Protein AF-A0A4U5M0I4-F1 (afdb_monomer_lite)

pLDDT: mean 84.07, std 10.72, range [46.84, 92.56]

Foldseek 3Di:
DLVVLLVVLVVVLVVVVVLLVLFDPVLSVQLVVLNVVLVVLSVVLVVLVCVLVVVPDDPVVNVVSVVVNVVSVVVNVVSSVVSVVSSQVRCVVRVNDPDDPPPPPD

Radius of gyration: 18.12 Å; chains: 1; bounding box: 36×38×55 Å

InterPro domains:
  IPR005189 Focal adhesion kinase, targeting (FAT) domain [PF03623] (3-95)
  IPR036137 Focal adhesion kinase, targeting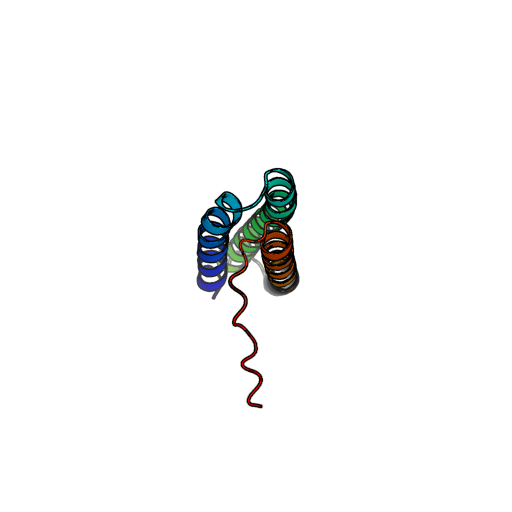 (FAT) domain superfamily [SSF68993] (3-99)

Secondary structure (DSSP, 8-state):
-HHHHHHHHHHHHHHHHHHHHTS-HHHHHHHHHHHHHHHHHHHHHHHHHHHHHT--S-HHHHHHHHHHHHHHHHHHHHHHHHHHHHHHHHHHHTT-----------

Sequence (106 aa):
MGRDITDALDRLLIEAQHCIKELTFLDQRQVQLVAVLLESDQKRLSEALRIVEDGKTGPDLYESNRKTVLKISHILAVNCKHFQDSVDAARLRSNVAHLKKKVHHV

Structure (mmCIF, N/CA/C/O backbone):
data_AF-A0A4U5M0I4-F1
#
_entry.id   AF-A0A4U5M0I4-F1
#
loop_
_atom_site.group_PDB
_atom_site.id
_atom_site.type_symbol
_atom_site.label_atom_id
_atom_site.label_alt_id
_atom_site.label_comp_id
_atom_site.label_asym_id
_atom_site.label_entity_id
_atom_site.label_seq_id
_atom_site.pdbx_PDB_ins_code
_atom_site.Cartn_x
_atom_site.Cartn_y
_atom_site.Cartn_z
_atom_site.occupancy
_atom_site.B_iso_or_equiv
_atom_site.auth_seq_id
_atom_site.auth_comp_id
_atom_site.auth_asym_id
_atom_site.auth_atom_id
_atom_site.pdbx_PDB_model_num
ATOM 1 N N . MET A 1 1 ? -3.622 -7.463 16.114 1.00 50.34 1 MET A N 1
ATOM 2 C CA . MET A 1 1 ? -4.573 -7.111 15.038 1.00 50.34 1 MET A CA 1
ATOM 3 C C . MET A 1 1 ? -4.195 -5.812 14.342 1.00 50.34 1 MET A C 1
ATOM 5 O O . MET A 1 1 ? -3.903 -5.883 13.162 1.00 50.34 1 MET A O 1
ATOM 9 N N . GLY A 1 2 ? -4.159 -4.650 15.013 1.00 57.53 2 GLY A N 1
ATOM 10 C CA . GLY A 1 2 ? -3.764 -3.389 14.357 1.00 57.53 2 GLY A CA 1
ATOM 11 C C . GLY A 1 2 ? -2.306 -3.358 13.871 1.00 57.53 2 GLY A C 1
ATOM 12 O O . GLY A 1 2 ? -2.049 -3.017 12.721 1.00 57.53 2 GLY A O 1
ATOM 13 N N . ARG A 1 3 ? -1.375 -3.806 14.728 1.00 65.44 3 ARG A N 1
ATOM 14 C CA . ARG A 1 3 ? 0.073 -3.847 14.434 1.00 65.44 3 ARG A CA 1
ATOM 15 C C . ARG A 1 3 ? 0.432 -4.752 13.255 1.00 65.44 3 ARG A C 1
ATOM 17 O O . ARG A 1 3 ? 1.287 -4.410 12.455 1.00 65.44 3 ARG A O 1
ATOM 24 N N . ASP A 1 4 ? -0.274 -5.870 13.095 1.00 76.44 4 ASP A N 1
ATOM 25 C CA . ASP A 1 4 ? 0.037 -6.847 12.044 1.00 76.44 4 ASP A CA 1
ATOM 26 C C . ASP A 1 4 ? -0.176 -6.268 10.632 1.00 76.44 4 ASP A C 1
ATOM 28 O O . ASP A 1 4 ? 0.576 -6.583 9.711 1.00 76.44 4 ASP A O 1
ATOM 32 N N . ILE A 1 5 ? -1.185 -5.400 10.468 1.00 74.69 5 ILE A N 1
ATOM 33 C CA . ILE A 1 5 ? -1.499 -4.742 9.190 1.00 74.69 5 ILE A CA 1
ATOM 34 C C . ILE A 1 5 ? -0.486 -3.636 8.894 1.00 74.69 5 ILE A C 1
ATOM 36 O O . ILE A 1 5 ? 0.003 -3.549 7.770 1.00 74.69 5 ILE A O 1
ATOM 40 N N . THR A 1 6 ? -0.144 -2.812 9.887 1.00 78.19 6 THR A N 1
ATOM 41 C CA . THR A 1 6 ? 0.845 -1.739 9.714 1.00 78.19 6 THR A CA 1
ATOM 42 C C . THR A 1 6 ? 2.232 -2.302 9.417 1.00 78.19 6 THR A C 1
ATOM 44 O O . THR A 1 6 ? 2.875 -1.843 8.480 1.00 78.19 6 THR A O 1
ATOM 47 N N . ASP A 1 7 ? 2.641 -3.372 10.103 1.00 85.12 7 ASP A N 1
ATOM 48 C CA . ASP A 1 7 ? 3.935 -4.024 9.872 1.00 85.12 7 ASP A CA 1
ATOM 49 C C . ASP A 1 7 ? 4.004 -4.688 8.486 1.00 85.12 7 ASP A C 1
ATOM 51 O O . ASP A 1 7 ? 5.058 -4.734 7.849 1.00 85.12 7 ASP A O 1
ATOM 55 N N . ALA A 1 8 ? 2.886 -5.242 8.001 1.00 84.75 8 ALA A N 1
ATOM 56 C CA . ALA A 1 8 ? 2.810 -5.805 6.655 1.00 84.75 8 ALA A CA 1
ATOM 57 C C . ALA A 1 8 ? 2.927 -4.725 5.568 1.00 84.75 8 ALA A C 1
ATOM 59 O O . ALA A 1 8 ? 3.573 -4.965 4.549 1.00 84.75 8 ALA A O 1
ATOM 60 N N . LEU A 1 9 ? 2.345 -3.546 5.795 1.00 83.19 9 LEU A N 1
ATOM 61 C CA . LEU A 1 9 ? 2.449 -2.405 4.883 1.00 83.19 9 LEU A CA 1
ATOM 62 C C . LEU A 1 9 ? 3.856 -1.821 4.855 1.00 83.19 9 LEU A C 1
ATOM 64 O O . LEU A 1 9 ? 4.371 -1.570 3.770 1.00 83.19 9 LEU A O 1
ATOM 68 N N . ASP A 1 10 ? 4.507 -1.693 6.011 1.00 86.00 10 ASP A N 1
ATOM 69 C CA . ASP A 1 10 ? 5.901 -1.248 6.074 1.00 86.00 10 ASP A CA 1
ATOM 70 C C . ASP A 1 10 ? 6.814 -2.185 5.276 1.00 86.00 10 ASP A C 1
ATOM 72 O O . ASP A 1 10 ? 7.619 -1.733 4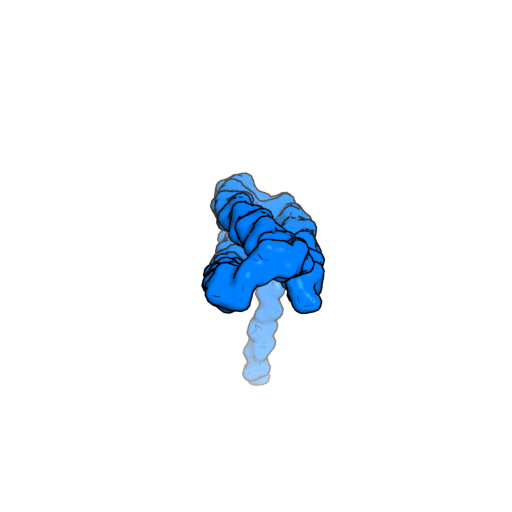.460 1.00 86.00 10 ASP A O 1
ATOM 76 N N . ARG A 1 11 ? 6.643 -3.505 5.439 1.00 88.44 11 ARG A N 1
ATOM 77 C CA . ARG A 1 11 ? 7.374 -4.499 4.638 1.00 88.44 11 ARG A CA 1
ATOM 78 C C . ARG A 1 11 ? 7.096 -4.350 3.142 1.00 88.44 11 ARG A C 1
ATOM 80 O O . ARG A 1 11 ? 8.044 -4.321 2.361 1.00 88.44 11 ARG A O 1
ATOM 87 N N . LEU A 1 12 ? 5.829 -4.199 2.748 1.00 85.75 12 LEU A N 1
ATOM 88 C CA . LEU A 1 12 ? 5.438 -4.003 1.349 1.00 85.75 12 LEU A CA 1
ATOM 89 C C . LEU A 1 12 ? 6.094 -2.753 0.744 1.00 85.75 12 LEU A C 1
ATOM 91 O O . LEU A 1 12 ? 6.612 -2.810 -0.370 1.00 85.75 12 LEU A O 1
ATOM 95 N N . LEU A 1 13 ? 6.085 -1.630 1.467 1.00 83.75 13 LEU A N 1
ATOM 96 C CA . LEU A 1 13 ? 6.670 -0.372 1.003 1.00 83.75 13 LEU A CA 1
ATOM 97 C C . LEU A 1 13 ? 8.194 -0.477 0.868 1.00 83.75 13 LEU A C 1
ATOM 99 O O . LEU A 1 13 ? 8.747 -0.021 -0.134 1.00 83.75 13 LEU A O 1
ATOM 103 N N . ILE A 1 14 ? 8.871 -1.132 1.817 1.00 87.25 14 ILE A N 1
ATOM 104 C CA . ILE A 1 14 ? 10.318 -1.390 1.745 1.00 87.25 14 ILE A CA 1
ATOM 105 C C . ILE A 1 14 ? 10.654 -2.262 0.528 1.00 87.25 14 ILE A C 1
ATOM 107 O O . ILE A 1 14 ? 11.520 -1.904 -0.272 1.00 87.25 14 ILE A O 1
ATOM 111 N N . GLU A 1 15 ? 9.956 -3.384 0.343 1.00 85.25 15 GLU A N 1
ATOM 112 C CA . GLU A 1 15 ? 10.164 -4.273 -0.808 1.00 85.25 15 GLU A CA 1
ATOM 113 C C . GLU A 1 15 ? 9.904 -3.552 -2.138 1.00 85.25 15 GLU A C 1
ATOM 115 O O . GLU A 1 15 ? 10.663 -3.693 -3.105 1.00 85.25 15 GLU A O 1
ATOM 120 N N . ALA A 1 16 ? 8.872 -2.710 -2.185 1.00 83.44 16 ALA A N 1
ATOM 121 C CA . ALA A 1 16 ? 8.554 -1.945 -3.376 1.00 83.44 16 ALA A CA 1
ATOM 122 C C . ALA A 1 16 ? 9.610 -0.881 -3.698 1.00 83.44 16 ALA A C 1
ATOM 124 O O . ALA A 1 16 ? 9.904 -0.676 -4.874 1.00 83.44 16 ALA A O 1
ATOM 125 N N . GLN A 1 17 ? 10.244 -0.248 -2.705 1.00 85.62 17 GLN A N 1
ATOM 126 C CA . GLN A 1 17 ? 11.354 0.686 -2.947 1.00 85.62 17 GLN A CA 1
ATOM 127 C C . GLN A 1 17 ? 12.527 0.023 -3.675 1.00 85.62 17 GLN A C 1
ATOM 129 O O . GLN A 1 17 ? 13.168 0.664 -4.512 1.00 85.62 17 GLN A O 1
ATOM 134 N N . HIS A 1 18 ? 12.809 -1.250 -3.387 1.00 85.25 18 HIS A N 1
ATOM 135 C CA . HIS A 1 18 ? 13.816 -2.009 -4.127 1.00 85.25 18 HIS A CA 1
ATOM 136 C C . HIS A 1 18 ? 13.390 -2.230 -5.580 1.00 85.25 18 HIS A C 1
ATOM 138 O O . HIS A 1 18 ? 14.170 -1.937 -6.482 1.00 85.25 18 HIS A O 1
ATOM 144 N N . CYS A 1 19 ? 12.139 -2.638 -5.812 1.00 82.94 19 CYS A N 1
ATOM 145 C CA . CYS A 1 19 ? 11.604 -2.838 -7.161 1.00 82.94 19 CYS A CA 1
ATOM 146 C C . CYS A 1 19 ? 11.566 -1.540 -7.983 1.00 82.94 19 CYS A C 1
ATOM 148 O O . CYS A 1 19 ? 11.881 -1.548 -9.169 1.00 82.94 19 CYS A O 1
ATOM 150 N N . ILE A 1 20 ? 11.202 -0.412 -7.361 1.00 86.31 20 ILE A N 1
ATOM 151 C CA . ILE A 1 20 ? 11.098 0.891 -8.031 1.00 86.31 20 ILE A CA 1
ATOM 152 C C . ILE A 1 20 ? 12.448 1.307 -8.618 1.00 86.31 20 ILE A C 1
ATOM 154 O O . ILE A 1 20 ? 12.490 1.807 -9.736 1.00 86.31 20 ILE A O 1
ATOM 158 N N . LYS A 1 21 ? 13.564 1.060 -7.923 1.00 88.75 21 LYS A N 1
ATOM 159 C CA . LYS A 1 21 ? 14.907 1.445 -8.396 1.00 88.75 21 LYS A CA 1
ATOM 160 C C . LYS A 1 21 ? 15.310 0.785 -9.718 1.00 88.75 21 LYS A C 1
ATOM 162 O O . LYS A 1 21 ? 16.162 1.327 -10.414 1.00 88.75 21 LYS A O 1
ATOM 167 N N . GLU A 1 22 ? 14.703 -0.347 -10.067 1.00 88.94 22 GLU A N 1
ATOM 168 C CA . GLU A 1 22 ? 14.965 -1.069 -11.317 1.00 88.94 22 GLU A CA 1
ATOM 169 C C . GLU A 1 22 ? 14.115 -0.561 -12.495 1.00 88.94 22 GLU A C 1
ATOM 171 O O . GLU A 1 22 ? 14.368 -0.918 -13.644 1.00 88.94 22 GLU A O 1
ATOM 176 N N . LEU A 1 23 ? 13.105 0.274 -12.237 1.00 90.44 23 LEU A N 1
ATOM 177 C CA . LEU A 1 23 ? 12.207 0.807 -13.262 1.00 90.44 23 LEU A CA 1
ATOM 178 C C . LEU A 1 23 ? 12.839 1.976 -14.030 1.00 90.44 23 LEU A C 1
ATOM 180 O O . LEU A 1 23 ? 13.741 2.658 -13.542 1.00 90.44 23 LEU A O 1
ATOM 184 N N . THR A 1 24 ? 12.294 2.284 -15.208 1.00 91.50 24 THR A N 1
ATOM 185 C CA . THR A 1 24 ? 12.600 3.536 -15.915 1.00 91.50 24 THR A CA 1
ATOM 186 C C . THR A 1 24 ? 12.140 4.751 -15.105 1.00 91.50 24 THR A C 1
ATOM 188 O O . THR A 1 24 ? 11.174 4.675 -14.350 1.00 91.50 24 THR A O 1
ATOM 191 N N . PHE A 1 25 ? 12.775 5.911 -15.295 1.00 90.69 25 PHE A N 1
ATOM 192 C CA . PHE A 1 25 ? 12.439 7.140 -14.558 1.00 90.69 25 PHE A CA 1
ATOM 193 C C . PHE A 1 25 ? 10.943 7.510 -14.606 1.00 90.69 25 PHE A C 1
ATOM 195 O O . PHE A 1 25 ? 10.367 7.954 -13.612 1.00 90.69 25 PHE A O 1
ATOM 202 N N . LEU A 1 26 ? 10.294 7.314 -15.758 1.00 89.69 26 LEU A N 1
ATOM 203 C CA . LEU A 1 26 ? 8.873 7.623 -15.921 1.00 89.69 26 LEU A CA 1
ATOM 204 C C . LEU A 1 26 ? 7.989 6.657 -15.122 1.00 89.69 26 LEU A C 1
ATOM 206 O O . LEU A 1 26 ? 7.056 7.092 -14.444 1.00 89.69 26 LEU A O 1
ATOM 210 N N . ASP A 1 27 ? 8.315 5.367 -15.157 1.00 90.88 27 ASP A N 1
ATOM 211 C CA . ASP A 1 27 ? 7.612 4.333 -14.402 1.00 90.88 27 ASP A CA 1
ATOM 212 C C . ASP A 1 27 ? 7.846 4.467 -12.887 1.00 90.88 27 ASP A C 1
ATOM 214 O O . ASP A 1 27 ? 6.907 4.304 -12.107 1.00 90.88 27 ASP A O 1
ATOM 218 N N . GLN A 1 28 ? 9.055 4.858 -12.462 1.00 91.38 28 GLN A N 1
ATOM 219 C CA . GLN A 1 28 ? 9.366 5.170 -11.062 1.00 91.38 28 GLN A CA 1
ATOM 220 C C . GLN A 1 28 ? 8.412 6.220 -10.503 1.00 91.38 28 GLN A C 1
ATOM 222 O O . GLN A 1 28 ? 7.799 6.013 -9.456 1.00 91.38 28 GLN A O 1
ATOM 227 N N . ARG A 1 29 ? 8.249 7.336 -11.224 1.00 89.94 29 ARG A N 1
ATOM 228 C CA . ARG A 1 29 ? 7.391 8.440 -10.792 1.00 89.94 29 ARG A CA 1
ATOM 229 C C . ARG A 1 29 ? 5.929 8.011 -10.667 1.00 89.94 29 ARG A C 1
ATOM 231 O O . ARG A 1 29 ? 5.259 8.423 -9.724 1.00 89.94 29 ARG A O 1
ATOM 238 N N . GLN A 1 30 ? 5.428 7.191 -11.593 1.00 87.69 30 GLN A N 1
ATOM 239 C CA . GLN A 1 30 ? 4.052 6.689 -11.524 1.00 87.69 30 GLN A CA 1
ATOM 240 C C . GLN A 1 30 ? 3.831 5.796 -10.301 1.00 87.69 30 GLN A C 1
ATOM 242 O O . GLN A 1 30 ? 2.868 6.000 -9.567 1.00 87.69 30 GLN A O 1
ATOM 247 N N . VAL A 1 31 ? 4.737 4.850 -10.046 1.00 90.31 31 VAL A N 1
ATOM 248 C CA . VAL A 1 31 ? 4.623 3.945 -8.894 1.00 90.31 31 VAL A CA 1
ATOM 249 C C . VAL A 1 31 ? 4.773 4.704 -7.570 1.00 90.31 31 VAL A C 1
ATOM 251 O O . VAL A 1 31 ? 4.025 4.441 -6.630 1.00 90.31 31 VAL A O 1
ATOM 254 N N . GLN A 1 32 ? 5.667 5.695 -7.498 1.00 89.94 32 GLN A N 1
ATOM 255 C CA . GLN A 1 32 ? 5.835 6.550 -6.315 1.00 89.94 32 GLN A CA 1
ATOM 256 C C . GLN A 1 32 ? 4.561 7.321 -5.951 1.00 89.94 32 GLN A C 1
ATOM 258 O O . GLN A 1 32 ? 4.243 7.441 -4.772 1.00 89.94 32 GLN A O 1
ATOM 263 N N . LEU A 1 33 ? 3.799 7.809 -6.935 1.00 87.75 33 LEU A N 1
ATOM 264 C CA . LEU A 1 33 ? 2.526 8.490 -6.665 1.00 87.75 33 LEU A CA 1
ATOM 265 C C . LEU A 1 33 ? 1.513 7.562 -5.982 1.00 87.75 33 LEU A C 1
ATOM 267 O O . LEU A 1 33 ? 0.800 7.991 -5.077 1.00 87.75 33 LEU A O 1
ATOM 271 N N . VAL A 1 34 ? 1.473 6.289 -6.381 1.00 86.69 34 VAL A N 1
ATOM 272 C CA . VAL A 1 34 ? 0.593 5.289 -5.758 1.00 86.69 34 VAL A CA 1
ATOM 273 C C . VAL A 1 34 ? 1.120 4.870 -4.376 1.00 86.69 34 VAL A C 1
ATOM 275 O O . VAL A 1 34 ? 0.324 4.654 -3.466 1.00 86.69 34 VAL A O 1
ATOM 278 N N . ALA A 1 35 ? 2.442 4.835 -4.175 1.00 87.88 35 ALA A N 1
ATOM 279 C CA . ALA A 1 35 ? 3.045 4.583 -2.861 1.00 87.88 35 ALA A CA 1
ATOM 280 C C . ALA A 1 35 ? 2.674 5.665 -1.828 1.00 87.88 35 ALA A C 1
ATOM 282 O O . ALA A 1 35 ? 2.300 5.336 -0.706 1.00 87.88 35 ALA A O 1
ATOM 283 N N . VAL A 1 36 ? 2.673 6.945 -2.221 1.00 89.12 36 VAL A N 1
ATOM 284 C CA . VAL A 1 36 ? 2.257 8.060 -1.343 1.00 89.12 36 VAL A CA 1
ATOM 285 C C . VAL A 1 36 ? 0.801 7.912 -0.879 1.00 89.12 36 VAL A C 1
ATOM 287 O O . VAL A 1 36 ? 0.473 8.246 0.262 1.00 89.12 36 VAL A O 1
ATOM 290 N N . LEU A 1 37 ? -0.084 7.388 -1.736 1.00 86.44 37 LEU A N 1
ATOM 291 C CA . LEU A 1 37 ? -1.473 7.102 -1.366 1.00 86.44 37 LEU A CA 1
ATOM 292 C C . LEU A 1 37 ? -1.541 6.035 -0.260 1.00 86.44 37 LEU A C 1
ATOM 294 O O . LEU A 1 37 ? -2.243 6.220 0.734 1.00 86.44 37 LEU A O 1
ATOM 298 N N . LEU A 1 38 ? -0.773 4.951 -0.410 1.00 88.00 38 LEU A N 1
ATOM 299 C CA . LEU A 1 38 ? -0.695 3.871 0.575 1.00 88.00 38 LEU A CA 1
ATOM 300 C C . LEU A 1 38 ? -0.142 4.340 1.921 1.00 88.00 38 LEU A C 1
ATOM 302 O O . LEU A 1 38 ? -0.717 4.011 2.956 1.00 88.00 38 LEU A O 1
ATOM 306 N N . GLU A 1 39 ? 0.923 5.142 1.913 1.00 88.94 39 GLU A N 1
ATOM 307 C CA . GLU A 1 39 ? 1.494 5.734 3.129 1.00 88.94 39 GLU A CA 1
ATOM 308 C C . GLU A 1 39 ? 0.466 6.614 3.861 1.00 88.94 39 GLU A C 1
ATOM 310 O O . GLU A 1 39 ? 0.343 6.570 5.089 1.00 88.94 39 GLU A O 1
ATOM 315 N N . SER A 1 40 ? -0.324 7.388 3.108 1.00 89.62 40 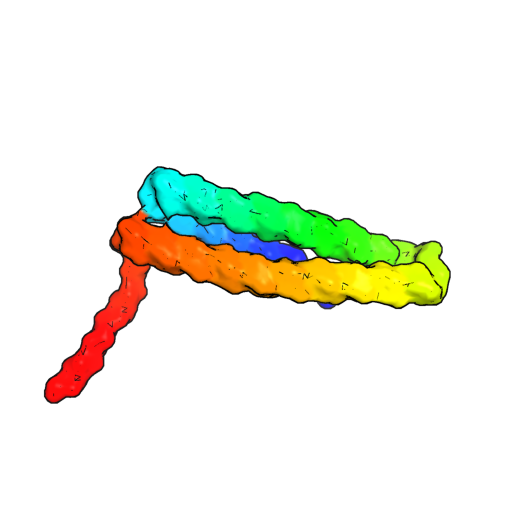SER A N 1
ATOM 316 C CA . SER A 1 40 ? -1.398 8.211 3.669 1.00 89.62 40 SER A CA 1
ATOM 317 C C . SER A 1 40 ? -2.489 7.361 4.327 1.00 89.62 40 SER A C 1
ATOM 319 O O . SER A 1 40 ? -2.883 7.632 5.465 1.00 89.62 40 SER A O 1
ATOM 321 N N . ASP A 1 41 ? -2.951 6.306 3.654 1.00 87.62 41 ASP A N 1
ATOM 322 C CA . ASP A 1 41 ? -3.980 5.415 4.194 1.00 87.62 41 ASP A CA 1
ATOM 323 C C . ASP A 1 41 ? -3.478 4.604 5.397 1.00 87.62 41 ASP A C 1
ATOM 325 O O . ASP A 1 41 ? -4.219 4.427 6.368 1.00 87.62 41 ASP A O 1
ATOM 329 N N . GLN A 1 42 ? -2.210 4.184 5.392 1.00 88.81 42 GLN A N 1
ATOM 330 C CA . GLN A 1 42 ? -1.570 3.537 6.536 1.00 88.81 42 GLN A CA 1
ATOM 331 C C . GLN A 1 42 ? -1.531 4.471 7.748 1.00 88.81 42 GLN A C 1
ATOM 333 O O . GLN A 1 42 ? -1.907 4.065 8.849 1.00 88.81 42 GLN A O 1
ATOM 338 N N . LYS A 1 43 ? -1.145 5.741 7.563 1.00 90.12 43 LYS A N 1
ATOM 339 C CA . LYS A 1 43 ? -1.146 6.729 8.650 1.00 90.12 43 LYS A CA 1
ATOM 340 C C . LYS A 1 43 ? -2.546 6.923 9.236 1.00 90.12 43 LYS A C 1
ATOM 342 O O . LYS A 1 43 ? -2.707 6.919 10.457 1.00 90.12 43 LYS A O 1
ATOM 347 N N . ARG A 1 44 ? -3.565 7.026 8.378 1.00 90.19 44 ARG A N 1
ATOM 348 C CA . ARG A 1 44 ? -4.972 7.137 8.800 1.00 90.19 44 ARG A CA 1
ATOM 349 C C . ARG A 1 44 ? -5.432 5.906 9.580 1.00 90.19 44 ARG A C 1
ATOM 351 O O . ARG A 1 44 ? -6.156 6.051 10.564 1.00 90.19 44 ARG A O 1
ATOM 358 N N . LEU A 1 45 ? -5.012 4.708 9.169 1.00 90.38 45 LEU A N 1
ATOM 359 C CA . LEU A 1 45 ? -5.323 3.473 9.886 1.00 90.38 45 LEU A CA 1
ATOM 360 C C . LEU A 1 45 ? -4.670 3.454 11.272 1.00 90.38 45 LEU A C 1
ATOM 362 O O . LEU A 1 45 ? -5.351 3.158 12.252 1.00 90.38 45 LEU A O 1
ATOM 366 N N . SER A 1 46 ? -3.388 3.813 11.366 1.00 89.12 46 SER A N 1
ATOM 367 C CA . SER A 1 46 ? -2.656 3.894 12.635 1.00 89.12 46 SER A CA 1
ATOM 368 C C . SER A 1 46 ? -3.307 4.876 13.612 1.00 89.12 46 SER A C 1
ATOM 370 O O . SER A 1 46 ? -3.479 4.562 14.790 1.00 89.12 46 SER A O 1
ATOM 372 N N . GLU A 1 47 ? -3.727 6.048 13.131 1.00 89.50 47 GLU A N 1
ATOM 373 C CA . GLU A 1 47 ? -4.446 7.035 13.942 1.00 89.50 47 GLU A CA 1
ATOM 374 C C . GLU A 1 47 ? -5.806 6.503 14.420 1.00 89.50 47 GLU A C 1
ATOM 376 O O . GLU A 1 47 ? -6.131 6.619 15.603 1.00 89.50 47 GLU A O 1
ATOM 381 N N . ALA A 1 48 ? -6.581 5.869 13.533 1.00 87.88 48 ALA A N 1
ATOM 382 C CA . ALA A 1 48 ? -7.879 5.293 13.879 1.00 87.88 48 ALA A CA 1
ATOM 383 C C . ALA A 1 48 ? -7.759 4.138 14.888 1.00 87.88 48 ALA A C 1
ATOM 385 O O . ALA A 1 48 ? -8.554 4.053 15.824 1.00 87.88 48 ALA A O 1
ATOM 386 N N . LEU A 1 49 ? -6.749 3.278 14.735 1.00 88.06 49 LEU A N 1
ATOM 387 C CA . LEU A 1 49 ? -6.447 2.206 15.683 1.00 88.06 49 LEU A CA 1
ATOM 388 C C . LEU A 1 49 ? -6.081 2.766 17.056 1.00 88.06 49 LEU A C 1
ATOM 390 O O . LEU A 1 49 ? -6.636 2.305 18.049 1.00 88.06 49 LEU A O 1
ATOM 394 N N . ARG A 1 50 ? -5.237 3.806 17.118 1.00 87.69 50 ARG A N 1
ATOM 395 C CA . ARG A 1 50 ? -4.873 4.458 18.385 1.00 87.69 50 ARG A CA 1
ATOM 396 C C . ARG A 1 50 ? -6.101 4.991 19.123 1.00 87.69 50 ARG A C 1
ATOM 398 O O . ARG A 1 50 ? -6.231 4.785 20.321 1.00 87.69 50 ARG A O 1
ATOM 405 N N . ILE A 1 51 ? -7.030 5.626 18.405 1.00 86.31 51 ILE A N 1
ATOM 406 C CA . ILE A 1 51 ? -8.276 6.153 18.989 1.00 86.31 51 ILE A CA 1
ATOM 407 C C . ILE A 1 51 ? -9.145 5.030 19.581 1.00 86.31 51 ILE A C 1
ATOM 409 O O . ILE A 1 51 ? -9.771 5.220 20.624 1.00 86.31 51 ILE A O 1
ATOM 413 N N . VAL A 1 52 ? -9.199 3.867 18.922 1.00 85.00 52 VAL A N 1
ATOM 414 C CA . VAL A 1 52 ? -9.930 2.692 19.425 1.00 85.00 52 VAL A CA 1
ATOM 415 C C . VAL A 1 52 ? -9.221 2.074 20.637 1.00 85.00 52 VAL A C 1
ATOM 417 O O . VAL A 1 52 ? -9.886 1.706 21.603 1.00 85.00 52 VAL A O 1
ATOM 420 N N . GLU A 1 53 ? -7.890 1.969 20.601 1.00 83.38 53 GLU A N 1
ATOM 421 C CA . GLU A 1 53 ? -7.069 1.375 21.667 1.00 83.38 53 GLU A CA 1
ATOM 422 C C . GLU A 1 53 ? -7.002 2.241 22.934 1.00 83.38 53 GLU A C 1
ATOM 424 O O . GLU A 1 53 ? -6.948 1.693 24.034 1.00 83.38 53 GLU A O 1
ATOM 429 N N . ASP A 1 54 ? -7.079 3.571 22.808 1.00 80.94 54 ASP A N 1
ATOM 430 C CA . ASP A 1 54 ? -7.027 4.505 23.941 1.00 80.94 54 ASP A CA 1
ATOM 431 C C . ASP A 1 54 ? -8.181 4.310 24.942 1.00 80.94 54 ASP A C 1
ATOM 433 O O . ASP A 1 54 ? -8.112 4.834 26.055 1.00 80.94 54 ASP A O 1
ATOM 437 N N . GLY A 1 55 ? -9.243 3.572 24.583 1.00 66.56 55 GLY A N 1
ATOM 438 C CA . GLY A 1 55 ? -10.246 3.024 25.512 1.00 66.56 55 GLY A CA 1
ATOM 439 C C . GLY A 1 55 ? -11.089 4.046 26.290 1.00 66.56 55 GLY A C 1
ATOM 440 O O . GLY A 1 55 ? -12.001 3.671 27.019 1.00 66.56 55 GLY A O 1
ATOM 441 N N . LYS A 1 56 ? -10.824 5.345 26.126 1.00 66.50 56 LYS A N 1
ATOM 442 C CA . LYS A 1 56 ? -11.516 6.467 26.785 1.00 66.50 56 LYS A CA 1
ATOM 443 C C . LYS A 1 56 ? -12.820 6.868 26.090 1.00 66.50 56 LYS A C 1
ATOM 445 O O . LYS A 1 56 ? -13.387 7.914 26.395 1.00 66.50 56 LYS A O 1
ATOM 450 N N . THR A 1 57 ? -13.281 6.080 25.124 1.00 68.75 57 THR A N 1
ATOM 451 C CA . THR A 1 57 ? -14.472 6.378 24.327 1.00 68.75 57 THR A CA 1
ATOM 452 C C . THR A 1 57 ? -15.686 5.632 24.869 1.00 68.75 57 THR A C 1
ATOM 454 O O . THR A 1 57 ? -15.616 4.447 25.181 1.00 68.75 57 THR A O 1
ATOM 457 N N . GLY A 1 58 ? -16.814 6.338 25.000 1.00 78.31 58 GLY A N 1
ATOM 458 C CA . GLY A 1 58 ? -18.088 5.713 25.365 1.00 78.31 58 GLY A CA 1
ATOM 459 C C . GLY A 1 58 ? -18.541 4.672 24.324 1.00 78.31 58 GLY A C 1
ATOM 460 O O . GLY A 1 58 ? -18.052 4.702 23.191 1.00 78.31 58 GLY A O 1
ATOM 461 N N . PRO A 1 59 ? -19.492 3.779 24.661 1.00 77.81 59 PRO A N 1
ATOM 462 C CA . PRO A 1 59 ? -19.867 2.625 23.831 1.00 77.81 59 PRO A CA 1
ATOM 463 C C . PRO A 1 59 ? -20.236 2.977 22.380 1.00 77.81 59 PRO A C 1
ATOM 465 O O . PRO A 1 59 ? -19.781 2.322 21.442 1.00 77.81 59 PRO A O 1
ATOM 468 N N . ASP A 1 60 ? -20.989 4.061 22.180 1.00 79.88 60 ASP A N 1
ATOM 469 C CA . ASP A 1 60 ? -21.416 4.509 20.847 1.00 79.88 60 ASP A CA 1
ATOM 470 C C . ASP A 1 60 ? -20.247 5.039 20.000 1.00 79.88 60 ASP A C 1
ATOM 472 O O . ASP A 1 60 ? -20.177 4.821 18.786 1.00 79.88 60 ASP A O 1
ATOM 476 N N . LEU A 1 61 ? -19.289 5.711 20.645 1.00 82.69 61 LEU A N 1
ATOM 477 C CA . LEU A 1 61 ? 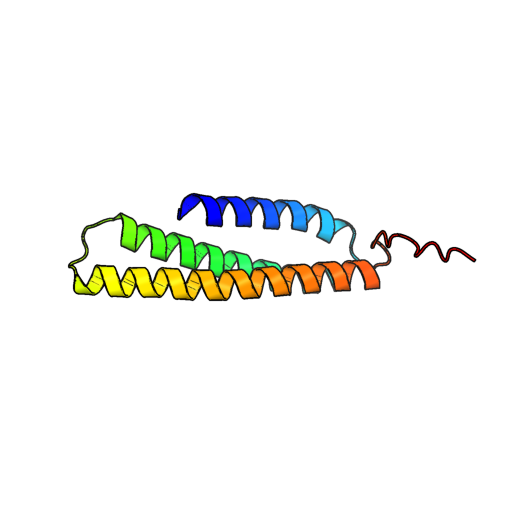-18.081 6.217 19.994 1.00 82.69 61 LEU A CA 1
ATOM 478 C C . LEU A 1 61 ? -17.116 5.077 19.664 1.00 82.69 61 LEU A C 1
ATOM 480 O O . LEU A 1 61 ? -16.511 5.091 18.594 1.00 82.69 61 LEU A O 1
ATOM 484 N N . TYR A 1 62 ? -17.015 4.072 20.535 1.00 85.25 62 TYR A N 1
ATOM 485 C CA . TYR A 1 62 ? -16.208 2.880 20.291 1.00 85.25 62 TYR A CA 1
ATOM 486 C C . TYR A 1 62 ? -16.655 2.150 19.016 1.00 85.25 62 TYR A C 1
ATOM 488 O O . TYR A 1 62 ? -15.838 1.911 18.125 1.00 85.25 62 TYR A O 1
ATOM 496 N N . GLU A 1 63 ? -17.954 1.871 18.866 1.00 86.88 63 GLU A N 1
ATOM 497 C CA . GLU A 1 63 ? -18.475 1.205 17.663 1.00 86.88 63 GLU A CA 1
ATOM 498 C C . GLU A 1 63 ? -18.318 2.061 16.397 1.00 86.88 63 GLU A C 1
ATOM 500 O O . GLU A 1 63 ? -17.994 1.541 15.324 1.00 86.88 63 GLU A O 1
ATOM 505 N N . SER A 1 64 ? -18.491 3.383 16.500 1.00 88.12 64 SER A N 1
ATOM 506 C CA . SER A 1 64 ? -18.240 4.303 15.381 1.00 88.12 64 SER A CA 1
ATOM 507 C C . SER A 1 64 ? -16.770 4.286 14.935 1.00 88.12 64 SER A C 1
ATOM 509 O O . SER A 1 64 ? -16.462 4.172 13.741 1.00 88.12 64 SER A O 1
ATOM 511 N N . ASN A 1 65 ? -15.842 4.314 15.892 1.00 86.81 65 ASN A N 1
ATOM 512 C CA . ASN A 1 65 ? -14.406 4.270 15.625 1.00 86.81 65 ASN A CA 1
ATOM 513 C C . ASN A 1 65 ? -13.988 2.909 15.057 1.00 86.81 65 ASN A C 1
ATOM 515 O O . ASN A 1 65 ? -13.245 2.847 14.078 1.00 86.81 65 ASN A O 1
ATOM 519 N N . ARG A 1 66 ? -14.549 1.813 15.573 1.00 88.44 66 ARG A N 1
ATOM 520 C CA . ARG A 1 66 ? -14.333 0.464 15.040 1.00 88.44 66 ARG A CA 1
ATOM 521 C C . ARG A 1 66 ? -14.826 0.326 13.596 1.00 88.44 66 ARG A C 1
ATOM 523 O O . ARG A 1 66 ? -14.114 -0.222 12.755 1.00 88.44 66 ARG A O 1
ATOM 530 N N . LYS A 1 67 ? -16.000 0.879 13.261 1.00 91.31 67 LYS A N 1
ATOM 531 C CA . LYS A 1 67 ? -16.480 0.959 11.866 1.00 91.31 67 LYS A CA 1
ATOM 532 C C . LYS A 1 67 ? -15.542 1.783 10.985 1.00 91.31 67 LYS A C 1
ATOM 534 O O . LYS A 1 67 ? -15.348 1.439 9.821 1.00 91.31 67 LYS A O 1
ATOM 539 N N . THR A 1 68 ? -14.964 2.852 11.523 1.00 90.94 68 THR A N 1
ATOM 540 C CA . THR A 1 68 ? -13.991 3.686 10.805 1.00 90.94 68 THR A CA 1
ATOM 541 C C . THR A 1 68 ? -12.713 2.910 10.495 1.00 90.94 68 THR A C 1
ATOM 543 O O . THR A 1 68 ? -12.289 2.906 9.342 1.00 90.94 68 THR A O 1
ATOM 546 N N . VAL A 1 69 ? -12.168 2.170 11.467 1.00 90.94 69 VAL A N 1
ATOM 547 C CA . VAL A 1 69 ? -11.030 1.259 11.252 1.00 90.94 69 VAL A CA 1
ATOM 548 C C . VAL A 1 69 ? -11.337 0.268 10.129 1.00 90.94 69 VAL A C 1
ATOM 550 O O . VAL A 1 69 ? -10.566 0.170 9.182 1.00 90.94 69 VAL A O 1
ATOM 553 N N . LEU A 1 70 ? -12.494 -0.403 10.166 1.00 91.25 70 LEU A N 1
ATOM 554 C CA . LEU A 1 70 ? -12.878 -1.369 9.127 1.00 91.25 70 LEU A CA 1
ATOM 555 C C . LEU A 1 70 ? -12.968 -0.740 7.728 1.00 91.25 70 LEU A C 1
ATOM 557 O O . LEU A 1 70 ? -12.516 -1.344 6.756 1.00 91.25 70 LEU A O 1
ATOM 561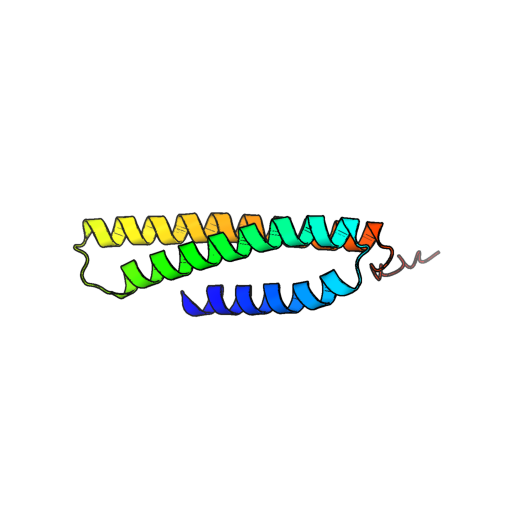 N N . LYS A 1 71 ? -13.519 0.475 7.617 1.00 92.56 71 LYS A N 1
ATOM 562 C CA . LYS A 1 71 ? -13.596 1.207 6.343 1.00 92.56 71 LYS A CA 1
ATOM 563 C C . LYS A 1 71 ? -12.211 1.545 5.798 1.00 92.56 71 LYS A C 1
ATOM 565 O O . LYS A 1 71 ? -11.966 1.322 4.616 1.00 92.56 71 LYS A O 1
ATOM 570 N N . ILE A 1 72 ? -11.317 2.060 6.645 1.00 90.06 72 ILE A N 1
ATOM 571 C CA . ILE A 1 72 ? -9.950 2.407 6.238 1.00 90.06 72 ILE A CA 1
ATOM 572 C C . ILE A 1 72 ? -9.195 1.141 5.825 1.00 90.06 72 ILE A C 1
ATOM 574 O O . ILE A 1 72 ? -8.615 1.119 4.746 1.00 90.06 72 ILE A O 1
ATOM 578 N N . SER A 1 73 ? -9.276 0.062 6.610 1.00 90.06 73 SER A N 1
ATOM 579 C CA . SER A 1 73 ? -8.639 -1.218 6.274 1.00 90.06 73 SER A CA 1
ATOM 580 C C . SER A 1 73 ? -9.126 -1.788 4.941 1.00 90.06 73 SER A C 1
ATOM 582 O O . SER A 1 73 ? -8.328 -2.319 4.173 1.00 90.06 73 SER A O 1
ATOM 584 N N . HIS A 1 74 ? -10.422 -1.671 4.638 1.00 90.94 74 HIS A N 1
ATOM 585 C CA . HIS A 1 74 ? -10.963 -2.116 3.355 1.00 90.94 74 HIS A CA 1
ATOM 586 C C . HIS A 1 74 ? -10.389 -1.312 2.182 1.00 90.94 74 HIS A C 1
ATOM 588 O O . HIS A 1 74 ? -9.909 -1.902 1.217 1.00 90.94 74 HIS A O 1
ATOM 594 N N . ILE A 1 75 ? -10.389 0.021 2.286 1.00 90.44 75 ILE A N 1
ATOM 595 C CA . ILE A 1 75 ? -9.811 0.912 1.267 1.00 90.44 75 ILE A CA 1
ATOM 596 C C . ILE A 1 75 ? -8.326 0.593 1.062 1.00 90.44 75 ILE A C 1
ATOM 598 O O . ILE A 1 75 ? -7.870 0.442 -0.068 1.00 90.44 75 ILE A O 1
ATOM 602 N N . LEU A 1 76 ? -7.593 0.411 2.157 1.00 90.31 76 LEU A N 1
ATOM 603 C CA . LEU A 1 76 ? -6.171 0.101 2.146 1.00 90.31 76 LEU A CA 1
ATOM 604 C C . LEU A 1 76 ? -5.872 -1.224 1.436 1.00 90.31 76 LEU A C 1
ATOM 606 O O . LEU A 1 76 ? -4.942 -1.286 0.639 1.00 90.31 76 LEU A O 1
ATOM 610 N N . ALA A 1 77 ? -6.691 -2.259 1.643 1.00 89.81 77 ALA A N 1
ATOM 611 C CA . ALA A 1 77 ? -6.557 -3.531 0.933 1.00 89.81 77 ALA A CA 1
ATOM 612 C C . ALA A 1 77 ? -6.758 -3.380 -0.588 1.00 89.81 77 ALA A C 1
ATOM 614 O O . ALA A 1 77 ? -5.984 -3.931 -1.374 1.00 89.81 77 ALA A O 1
ATOM 615 N N . VAL A 1 78 ? -7.759 -2.597 -1.010 1.00 91.00 78 VAL A N 1
ATOM 616 C CA . VAL A 1 78 ? -7.992 -2.278 -2.432 1.00 91.00 78 VAL A CA 1
ATOM 617 C C . VAL A 1 78 ? -6.795 -1.522 -3.015 1.00 91.00 78 VAL A C 1
ATOM 619 O O . VAL A 1 78 ? -6.300 -1.872 -4.087 1.00 91.00 78 VAL A O 1
ATOM 622 N N . ASN A 1 79 ? -6.280 -0.534 -2.284 1.00 89.88 79 ASN A N 1
ATOM 623 C CA . ASN A 1 79 ? -5.145 0.274 -2.721 1.00 89.88 79 ASN A CA 1
ATOM 624 C C . ASN A 1 79 ? -3.842 -0.533 -2.771 1.00 89.88 79 ASN A C 1
ATOM 626 O O . ASN A 1 79 ? -3.045 -0.329 -3.682 1.00 89.88 79 ASN A O 1
ATOM 630 N N . CYS A 1 80 ? -3.649 -1.508 -1.876 1.00 90.75 80 CYS A N 1
ATOM 631 C CA . CYS A 1 80 ? -2.512 -2.431 -1.938 1.00 90.75 80 CYS A CA 1
ATOM 632 C C . CYS A 1 80 ? -2.546 -3.261 -3.220 1.00 90.75 80 CYS A C 1
ATOM 634 O O . CYS A 1 80 ? -1.521 -3.423 -3.882 1.00 90.75 80 CYS A O 1
ATOM 636 N N . LYS A 1 81 ? -3.732 -3.747 -3.610 1.00 90.94 81 LYS A N 1
ATOM 637 C CA . LYS A 1 81 ? -3.888 -4.473 -4.871 1.00 90.94 81 LYS A CA 1
ATOM 638 C C . LYS A 1 81 ? -3.600 -3.571 -6.073 1.00 90.94 81 LYS A C 1
ATOM 640 O O . LYS A 1 81 ? -2.840 -3.958 -6.956 1.00 90.94 81 LYS A O 1
ATOM 645 N N . HIS A 1 82 ? -4.142 -2.355 -6.077 1.00 90.88 82 HIS A N 1
ATOM 646 C CA . HIS A 1 82 ? -3.895 -1.388 -7.146 1.00 90.88 82 HIS A CA 1
ATOM 647 C C . HIS A 1 82 ? -2.412 -1.003 -7.272 1.00 90.88 82 HIS A C 1
ATOM 649 O O . HIS A 1 82 ? -1.881 -0.880 -8.378 1.00 90.88 82 HIS A O 1
ATOM 655 N N . PHE A 1 83 ? -1.725 -0.846 -6.142 1.00 90.94 83 PHE A N 1
ATOM 656 C CA . PHE A 1 83 ? -0.290 -0.609 -6.102 1.00 90.94 83 PHE A CA 1
ATOM 657 C C . PHE A 1 83 ? 0.500 -1.772 -6.690 1.00 90.94 83 PHE A C 1
ATOM 659 O O . PHE A 1 83 ? 1.347 -1.549 -7.552 1.00 90.94 83 PHE A O 1
ATOM 666 N N . GLN A 1 84 ? 0.183 -3.005 -6.290 1.00 90.69 84 GLN A N 1
ATOM 667 C CA . GLN A 1 84 ? 0.809 -4.196 -6.857 1.00 90.69 84 GLN A CA 1
ATOM 668 C C . GLN A 1 84 ? 0.631 -4.251 -8.381 1.00 90.69 84 GLN A C 1
ATOM 670 O O . GLN A 1 84 ? 1.607 -4.432 -9.104 1.00 90.69 84 GLN A O 1
ATOM 675 N N . ASP A 1 85 ? -0.586 -4.017 -8.877 1.00 91.38 85 ASP A N 1
ATOM 676 C CA . ASP A 1 85 ? -0.871 -4.014 -10.316 1.00 91.38 85 ASP A CA 1
ATOM 677 C C . ASP A 1 85 ? -0.096 -2.903 -11.048 1.00 91.38 85 ASP A C 1
ATOM 679 O O . ASP A 1 85 ? 0.388 -3.099 -12.165 1.00 91.38 85 ASP A O 1
ATOM 683 N N . SER A 1 86 ? 0.079 -1.747 -10.401 1.00 91.69 86 SER A N 1
ATOM 684 C CA . SER A 1 86 ? 0.872 -0.632 -10.929 1.00 91.69 86 SER A CA 1
ATOM 685 C C . SER A 1 86 ? 2.361 -0.974 -11.012 1.00 91.69 86 SER A C 1
ATOM 687 O O . SER A 1 86 ? 2.996 -0.679 -12.027 1.00 91.69 86 SER A O 1
ATOM 689 N N . VAL A 1 87 ? 2.912 -1.623 -9.980 1.00 91.00 87 VAL A N 1
ATOM 690 C CA . VAL A 1 87 ? 4.297 -2.116 -9.959 1.00 91.00 87 VAL A CA 1
ATOM 691 C C . VAL A 1 87 ? 4.502 -3.161 -11.053 1.00 91.00 87 VAL A C 1
ATOM 693 O O . VAL A 1 87 ? 5.440 -3.041 -11.837 1.00 91.00 87 VAL A O 1
ATOM 696 N N . ASP A 1 88 ? 3.621 -4.153 -11.167 1.00 90.38 88 ASP A N 1
ATOM 697 C CA . ASP A 1 88 ? 3.750 -5.214 -12.169 1.00 90.38 88 ASP A CA 1
ATOM 698 C C . ASP A 1 88 ? 3.664 -4.659 -13.598 1.00 90.38 88 ASP A C 1
ATOM 700 O O . ASP A 1 88 ? 4.490 -4.991 -14.454 1.00 90.38 88 ASP A O 1
ATOM 704 N N . ALA A 1 89 ? 2.726 -3.742 -13.853 1.00 91.31 89 ALA A N 1
ATOM 705 C CA . ALA A 1 89 ? 2.615 -3.068 -15.141 1.00 91.31 89 ALA A CA 1
ATOM 706 C C . ALA A 1 89 ? 3.865 -2.230 -15.465 1.00 91.31 89 ALA A C 1
ATOM 708 O O . ALA A 1 89 ? 4.342 -2.245 -16.601 1.00 91.31 89 ALA A O 1
ATOM 709 N N . ALA A 1 90 ? 4.422 -1.529 -14.476 1.00 92.06 90 ALA A N 1
ATOM 710 C CA . ALA A 1 90 ? 5.659 -0.772 -14.626 1.00 92.06 90 ALA A CA 1
ATOM 711 C C . ALA A 1 90 ? 6.860 -1.681 -14.925 1.00 92.06 90 ALA A C 1
ATOM 713 O O . ALA A 1 90 ? 7.642 -1.394 -15.831 1.00 92.06 90 ALA A O 1
ATOM 714 N N . ARG A 1 91 ? 6.978 -2.822 -14.236 1.00 92.06 91 ARG A N 1
ATOM 715 C CA . ARG A 1 91 ? 8.041 -3.808 -14.484 1.00 92.06 91 ARG A CA 1
ATOM 716 C C . ARG A 1 91 ? 7.981 -4.380 -15.897 1.00 92.06 91 ARG A C 1
ATOM 718 O O . ARG A 1 91 ? 9.027 -4.590 -16.510 1.00 92.06 91 ARG A O 1
ATOM 725 N N . LEU A 1 92 ? 6.775 -4.610 -16.425 1.00 91.50 92 LEU A N 1
ATOM 726 C CA . LEU A 1 92 ? 6.575 -5.039 -17.812 1.00 91.50 92 LEU A CA 1
ATOM 727 C C . LEU A 1 92 ? 7.038 -3.968 -18.806 1.00 91.50 92 LEU A C 1
ATOM 729 O O . LEU A 1 92 ? 7.800 -4.280 -19.717 1.00 91.50 92 LEU A O 1
ATOM 733 N N . ARG A 1 93 ? 6.628 -2.706 -18.615 1.00 92.38 93 ARG A N 1
ATOM 734 C CA . ARG A 1 93 ? 7.022 -1.587 -19.496 1.00 92.38 93 ARG A CA 1
ATOM 735 C C . ARG A 1 93 ? 8.519 -1.287 -19.448 1.00 92.38 93 ARG A C 1
ATOM 737 O O . ARG A 1 93 ? 9.112 -0.988 -20.478 1.00 92.38 93 ARG A O 1
ATOM 744 N N . SER A 1 94 ? 9.126 -1.423 -18.273 1.00 90.06 94 SER A N 1
ATOM 745 C CA . SER A 1 94 ? 10.564 -1.251 -18.054 1.00 90.06 94 SER A CA 1
ATOM 746 C C . SER A 1 94 ? 11.400 -2.474 -18.466 1.00 90.06 94 SER A C 1
ATOM 748 O O . SER A 1 94 ? 12.621 -2.433 -18.359 1.00 90.06 94 SER A O 1
ATOM 750 N N . ASN A 1 95 ? 10.774 -3.558 -18.947 1.00 87.62 95 ASN A N 1
AT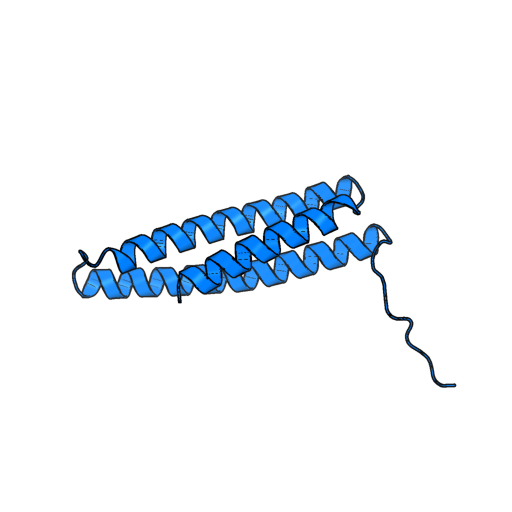OM 751 C CA . ASN A 1 95 ? 11.433 -4.806 -19.353 1.00 87.62 95 ASN A CA 1
ATOM 752 C C . ASN A 1 95 ? 12.286 -5.472 -18.245 1.00 87.62 95 ASN A C 1
ATOM 754 O O . ASN A 1 95 ? 13.270 -6.153 -18.527 1.00 87.62 95 ASN A O 1
ATOM 758 N N . VAL A 1 96 ? 11.891 -5.295 -16.980 1.00 88.12 96 VAL A N 1
ATOM 759 C CA . VAL A 1 96 ? 12.525 -5.908 -15.789 1.00 88.12 96 VAL A CA 1
ATOM 760 C C . VAL A 1 96 ? 11.648 -6.992 -15.149 1.00 88.12 96 VAL A C 1
ATOM 762 O O . VAL A 1 96 ? 11.966 -7.566 -14.107 1.00 88.12 96 VAL A O 1
ATOM 765 N N . ALA A 1 97 ? 10.502 -7.293 -15.760 1.00 86.31 97 ALA A N 1
ATOM 766 C CA . ALA A 1 97 ? 9.650 -8.395 -15.345 1.00 86.31 97 ALA A CA 1
ATOM 767 C C . ALA A 1 97 ? 10.245 -9.742 -15.789 1.00 86.31 97 ALA A C 1
ATOM 769 O O . ALA A 1 97 ? 10.332 -10.046 -16.980 1.00 86.31 97 ALA A O 1
ATOM 770 N N . HIS A 1 98 ? 10.581 -10.605 -14.829 1.00 80.38 98 HIS A N 1
ATOM 771 C CA . HIS A 1 98 ? 10.986 -11.984 -15.106 1.00 80.38 98 HIS A CA 1
ATOM 772 C C . HIS A 1 98 ? 9.758 -12.868 -15.346 1.00 80.38 98 HIS A C 1
ATOM 774 O O . HIS A 1 98 ? 9.288 -13.589 -14.465 1.00 80.38 98 HIS A O 1
ATOM 780 N N . LEU A 1 99 ? 9.217 -12.800 -16.561 1.00 75.62 99 LEU A N 1
ATOM 781 C CA . LEU A 1 99 ? 8.131 -13.674 -16.986 1.00 75.62 99 LEU A CA 1
ATOM 782 C C . LEU A 1 99 ? 8.643 -15.115 -17.087 1.00 75.62 99 LEU A C 1
ATOM 784 O O . LEU A 1 99 ? 9.559 -15.409 -17.858 1.00 75.62 99 LEU A O 1
ATOM 788 N N . LYS A 1 100 ? 8.031 -16.046 -16.342 1.00 72.62 100 LYS A N 1
ATOM 789 C CA . LYS A 1 100 ? 8.240 -17.477 -16.595 1.00 72.62 100 LYS A CA 1
ATOM 790 C C . LYS A 1 100 ? 7.802 -17.752 -18.036 1.00 72.62 100 LYS A C 1
ATOM 792 O O . LYS A 1 100 ? 6.626 -17.580 -18.360 1.00 72.62 100 LYS A O 1
ATOM 797 N N . LYS A 1 101 ? 8.735 -18.154 -18.910 1.00 60.34 101 LYS A N 1
ATOM 798 C CA . LYS A 1 101 ? 8.396 -18.615 -20.265 1.00 60.34 101 LYS A CA 1
ATOM 799 C C . LYS A 1 101 ? 7.334 -19.706 -20.130 1.00 60.34 101 LYS A C 1
ATOM 801 O O . LYS A 1 101 ? 7.557 -20.687 -19.422 1.00 60.34 101 LYS A O 1
ATOM 806 N N . LYS A 1 102 ? 6.186 -19.546 -20.798 1.00 57.31 102 LYS A N 1
ATOM 807 C CA . LYS A 1 102 ? 5.247 -20.657 -20.984 1.00 57.31 102 LYS A CA 1
ATOM 808 C C . LYS A 1 102 ? 6.001 -21.737 -21.753 1.00 57.31 102 LYS A C 1
ATOM 810 O O . LYS A 1 102 ? 6.243 -21.571 -22.945 1.00 57.31 102 LYS A O 1
ATOM 815 N N . VAL A 1 103 ? 6.393 -22.813 -21.077 1.00 50.22 103 VAL A N 1
ATOM 816 C CA . VAL A 1 103 ? 6.860 -24.029 -21.741 1.00 50.22 103 VAL A CA 1
ATOM 817 C C . VAL A 1 103 ? 5.651 -24.556 -22.508 1.00 50.22 103 VAL A C 1
ATOM 819 O O . VAL A 1 103 ? 4.723 -25.098 -21.916 1.00 50.22 103 VAL A O 1
ATOM 822 N N . HIS A 1 104 ? 5.589 -24.286 -23.812 1.00 48.00 104 HIS A N 1
ATOM 823 C CA . HIS A 1 104 ? 4.710 -25.046 -24.688 1.00 48.00 104 HIS A CA 1
ATOM 824 C C . HIS A 1 104 ? 5.330 -26.437 -24.760 1.00 48.00 104 HIS A C 1
ATOM 826 O O . HIS A 1 104 ? 6.374 -26.614 -25.383 1.00 48.00 104 HIS A O 1
ATOM 832 N N . HIS A 1 105 ? 4.740 -27.391 -24.041 1.00 46.84 105 HIS A N 1
ATOM 833 C CA . HIS A 1 105 ? 4.937 -28.793 -24.368 1.00 46.84 105 HIS A CA 1
ATOM 834 C C . HIS A 1 105 ? 4.317 -28.992 -25.753 1.00 46.84 105 HIS A C 1
ATOM 836 O O . HIS A 1 105 ? 3.094 -28.960 -25.890 1.00 46.84 105 HIS A O 1
ATOM 842 N N . VAL A 1 106 ? 5.188 -29.041 -26.763 1.00 49.28 106 VAL A N 1
ATOM 843 C CA . VAL A 1 106 ? 4.883 -29.543 -28.107 1.00 49.28 106 VAL A CA 1
ATOM 844 C C . VAL A 1 106 ? 4.903 -31.061 -28.046 1.00 49.28 106 VAL A C 1
ATOM 846 O O . VAL A 1 106 ? 5.832 -31.588 -27.389 1.00 49.28 106 VAL A O 1
#

Organism: Steinernema carpocapsae (NCBI:txid34508)